Protein AF-A0A965M4P5-F1 (afdb_monomer)

pLDDT: mean 95.64, std 4.17, range [70.38, 98.44]

Sequence (67 aa):
ADGGFISTNGAEHPMREDVAGSFLCYFAVKYRQSRISGDLVSKITKAMPARMAYFESQKLDFRPCVK

Foldseek 3Di:
DLPDAPDPVCVVVVVPVRLVVLVVLLCCLPAPVVVDDPVSNVSSCNRPVPSNVVVVVVPDDPPPVHD

Mean predicted aligned error: 2.5 Å

Radius of gyration: 11.91 Å; Cα contacts (8 Å, |Δi|>4): 53; chains: 1; bounding box: 29×27×27 Å

Solvent-accessible surface area (backbone atoms only — not comparable to full-atom values): 4089 Å² total; per-residue (Å²): 126,54,89,66,62,95,42,70,64,14,63,78,35,55,94,64,35,31,62,53,53,47,49,54,52,44,48,37,57,73,77,36,49,95,80,52,53,71,68,56,45,54,51,52,54,70,56,30,51,53,56,48,52,54,57,62,72,63,72,73,85,53,70,86,82,53,131

Secondary structure (DSSP, 8-state):
--SS-SSHHHHHSTTTHHHHHHHHHHHHHHH-GGGS-HHHHHHHHHH-HHHHHHHHHT----TTT--

Structure (mmCIF, N/CA/C/O backbone):
data_AF-A0A965M4P5-F1
#
_entry.id   AF-A0A965M4P5-F1
#
loop_
_atom_site.group_PDB
_atom_site.id
_atom_site.type_symbol
_atom_site.label_atom_id
_atom_site.label_alt_id
_atom_site.label_comp_id
_atom_site.label_asym_id
_atom_site.label_entity_id
_atom_site.label_seq_id
_atom_site.pdbx_PDB_ins_code
_atom_site.Cartn_x
_atom_site.Cartn_y
_atom_site.Cartn_z
_atom_site.occupancy
_atom_site.B_iso_or_equiv
_atom_site.auth_seq_id
_atom_site.auth_comp_id
_atom_site.auth_asym_id
_atom_site.auth_atom_id
_atom_site.pdbx_PDB_model_num
ATOM 1 N N . ALA A 1 1 ? 2.366 -3.105 -12.252 1.00 80.12 1 ALA A N 1
ATOM 2 C CA . ALA A 1 1 ? 3.256 -2.881 -11.092 1.00 80.12 1 ALA A CA 1
ATOM 3 C C . ALA A 1 1 ? 3.207 -1.401 -10.720 1.00 80.12 1 ALA A C 1
ATOM 5 O O . ALA A 1 1 ? 2.934 -0.604 -11.607 1.00 80.12 1 ALA A O 1
ATOM 6 N N . ASP A 1 2 ? 3.440 -1.040 -9.454 1.00 93.06 2 ASP A N 1
ATOM 7 C CA . ASP A 1 2 ? 3.237 0.332 -8.938 1.00 93.06 2 ASP A CA 1
ATOM 8 C C . ASP A 1 2 ? 4.321 1.349 -9.336 1.00 93.06 2 ASP A C 1
ATOM 10 O O . ASP A 1 2 ? 4.167 2.539 -9.093 1.00 93.06 2 ASP A O 1
ATOM 14 N N . GLY A 1 3 ? 5.422 0.907 -9.949 1.00 90.31 3 GLY A N 1
ATOM 15 C CA . GLY A 1 3 ? 6.459 1.804 -10.477 1.00 90.31 3 GLY A CA 1
ATOM 16 C C . GLY A 1 3 ? 7.318 2.512 -9.422 1.00 90.31 3 GLY A C 1
ATOM 17 O O . GLY A 1 3 ? 8.161 3.323 -9.790 1.00 90.31 3 GLY A O 1
ATOM 18 N N . GLY A 1 4 ? 7.143 2.201 -8.133 1.00 93.31 4 GLY A N 1
ATOM 19 C CA . GLY A 1 4 ? 7.920 2.788 -7.044 1.00 93.31 4 GLY A CA 1
ATOM 20 C C . GLY A 1 4 ? 7.847 2.004 -5.733 1.00 93.31 4 GLY A C 1
ATOM 21 O O . GLY A 1 4 ? 7.114 1.020 -5.598 1.00 93.31 4 GLY A O 1
ATOM 22 N N . PHE A 1 5 ? 8.612 2.473 -4.751 1.00 95.75 5 PHE A N 1
ATOM 23 C CA . PHE A 1 5 ? 8.758 1.857 -3.432 1.00 95.75 5 PHE A CA 1
ATOM 24 C C . PHE A 1 5 ? 8.004 2.655 -2.371 1.00 95.75 5 PHE A C 1
ATOM 26 O O . PHE A 1 5 ? 7.938 3.881 -2.435 1.00 95.75 5 PHE A O 1
ATOM 33 N N . ILE A 1 6 ? 7.460 1.962 -1.367 1.00 95.19 6 ILE A N 1
ATOM 34 C CA . ILE A 1 6 ? 6.762 2.617 -0.250 1.00 95.19 6 ILE A CA 1
ATOM 35 C C . ILE A 1 6 ? 7.736 3.203 0.790 1.00 95.19 6 ILE A C 1
ATOM 37 O O . ILE A 1 6 ? 7.346 4.021 1.621 1.00 95.19 6 ILE A O 1
ATOM 41 N N . SER A 1 7 ? 9.005 2.783 0.759 1.00 95.31 7 SER A N 1
ATOM 42 C CA . SER A 1 7 ? 10.057 3.236 1.670 1.00 95.31 7 SER A CA 1
ATOM 43 C C . SER A 1 7 ? 11.437 3.179 1.011 1.00 95.31 7 SER A C 1
ATOM 45 O O . SER A 1 7 ? 11.661 2.397 0.085 1.00 95.31 7 SER A O 1
ATOM 47 N N . THR A 1 8 ? 12.383 3.964 1.534 1.00 97.38 8 THR A N 1
ATOM 48 C CA . THR A 1 8 ? 13.793 3.925 1.111 1.00 97.38 8 THR A CA 1
ATOM 49 C C . THR A 1 8 ? 14.407 2.541 1.317 1.00 97.38 8 THR A C 1
ATOM 51 O O . THR A 1 8 ? 15.059 2.029 0.417 1.00 97.38 8 THR A O 1
ATOM 54 N N . ASN A 1 9 ? 14.112 1.881 2.444 1.00 9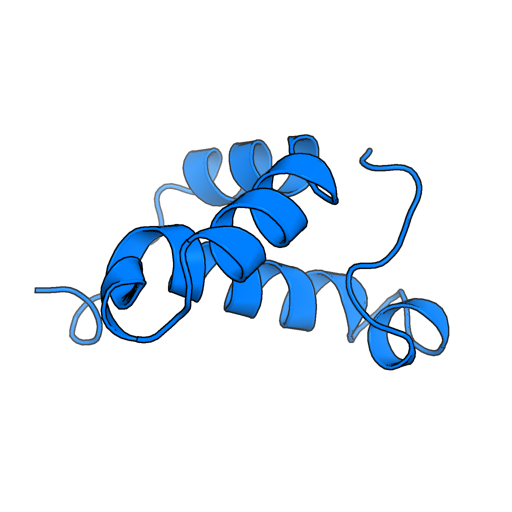5.94 9 ASN A N 1
ATOM 55 C CA . ASN A 1 9 ? 14.592 0.521 2.708 1.00 95.94 9 ASN A CA 1
ATOM 56 C C . ASN A 1 9 ? 14.083 -0.491 1.662 1.00 95.94 9 ASN A C 1
ATOM 58 O O . ASN A 1 9 ? 14.823 -1.381 1.253 1.00 95.94 9 ASN A O 1
ATOM 62 N N . GLY A 1 10 ? 12.838 -0.332 1.194 1.00 96.44 10 GLY A N 1
ATOM 63 C CA . GLY A 1 10 ? 12.293 -1.127 0.093 1.00 96.44 10 GLY A CA 1
ATOM 64 C C . GLY A 1 10 ? 13.031 -0.889 -1.225 1.00 96.44 10 GLY A C 1
ATOM 65 O O . GLY A 1 10 ? 13.283 -1.841 -1.953 1.00 96.44 10 GLY A O 1
ATOM 66 N N . ALA A 1 11 ? 13.426 0.356 -1.504 1.00 96.75 11 ALA A N 1
ATOM 67 C CA . ALA A 1 11 ? 14.187 0.704 -2.704 1.00 96.75 11 ALA A CA 1
ATOM 68 C C . ALA A 1 11 ? 15.626 0.164 -2.679 1.00 96.75 11 ALA A C 1
ATOM 70 O O . ALA A 1 11 ? 16.122 -0.296 -3.704 1.00 96.75 11 ALA A O 1
ATOM 71 N N . GLU A 1 12 ? 16.285 0.198 -1.519 1.00 98.12 12 GLU A N 1
ATOM 72 C CA . GLU A 1 12 ? 17.650 -0.315 -1.334 1.00 98.12 12 GLU A CA 1
ATOM 73 C C . GLU A 1 12 ? 17.703 -1.851 -1.327 1.00 98.12 12 GLU A C 1
ATOM 75 O O . GLU A 1 12 ? 18.691 -2.445 -1.759 1.00 98.12 12 GLU A O 1
ATOM 80 N N . HIS A 1 13 ? 16.623 -2.510 -0.893 1.00 96.69 13 HIS A N 1
ATOM 81 C CA . HIS A 1 13 ? 16.539 -3.969 -0.770 1.00 96.69 13 HIS A CA 1
ATOM 82 C C . HIS A 1 13 ? 15.278 -4.545 -1.451 1.00 96.69 13 HIS A C 1
ATOM 84 O O . HIS A 1 13 ? 14.474 -5.230 -0.804 1.00 96.69 13 HIS A O 1
ATOM 90 N N . PRO A 1 14 ? 15.094 -4.338 -2.768 1.00 95.00 14 PRO A N 1
ATOM 91 C CA . PRO A 1 14 ? 13.822 -4.574 -3.461 1.00 95.00 14 PRO A CA 1
ATOM 92 C C . PRO A 1 14 ? 13.358 -6.033 -3.439 1.00 95.00 14 PRO A C 1
ATOM 94 O O . PRO A 1 14 ? 12.164 -6.306 -3.363 1.00 95.00 14 PRO A O 1
ATOM 97 N N . MET A 1 15 ? 14.292 -6.986 -3.437 1.00 94.75 15 MET A N 1
ATOM 98 C CA . MET A 1 15 ? 13.975 -8.419 -3.459 1.00 94.75 15 MET A CA 1
ATOM 99 C C . MET A 1 15 ? 13.511 -8.978 -2.106 1.00 94.75 15 MET A C 1
ATOM 101 O O . MET A 1 15 ? 13.056 -10.118 -2.052 1.00 94.75 15 MET A O 1
ATOM 105 N N . ARG A 1 16 ? 13.641 -8.211 -1.014 1.00 94.19 16 ARG A N 1
ATOM 106 C CA . ARG A 1 16 ? 13.295 -8.670 0.341 1.00 94.19 16 ARG A CA 1
ATOM 107 C C . ARG A 1 16 ? 12.365 -7.707 1.074 1.00 94.19 16 ARG A C 1
ATOM 109 O O . ARG A 1 16 ? 11.366 -8.139 1.639 1.00 94.19 16 ARG A O 1
ATOM 116 N N . GLU A 1 17 ? 12.671 -6.415 1.048 1.00 97.62 17 GLU A N 1
ATOM 117 C CA . GLU A 1 17 ? 12.015 -5.418 1.900 1.00 97.62 17 GLU A CA 1
ATOM 118 C C . GLU A 1 17 ? 10.826 -4.731 1.224 1.00 97.62 17 GLU A C 1
ATOM 120 O O . GLU A 1 17 ? 9.917 -4.282 1.920 1.00 97.62 17 GLU A O 1
ATOM 125 N N . ASP A 1 18 ? 10.780 -4.665 -0.111 1.00 96.38 18 ASP A N 1
ATOM 126 C CA . ASP A 1 18 ? 9.682 -3.979 -0.802 1.00 96.38 18 ASP A CA 1
ATOM 127 C C . ASP A 1 18 ? 8.330 -4.654 -0.541 1.00 96.38 18 ASP A C 1
ATOM 129 O O . ASP A 1 18 ? 7.380 -4.009 -0.089 1.00 96.38 18 ASP A O 1
ATOM 133 N N . VAL A 1 19 ? 8.251 -5.973 -0.750 1.00 95.56 19 VAL A N 1
ATOM 134 C CA . VA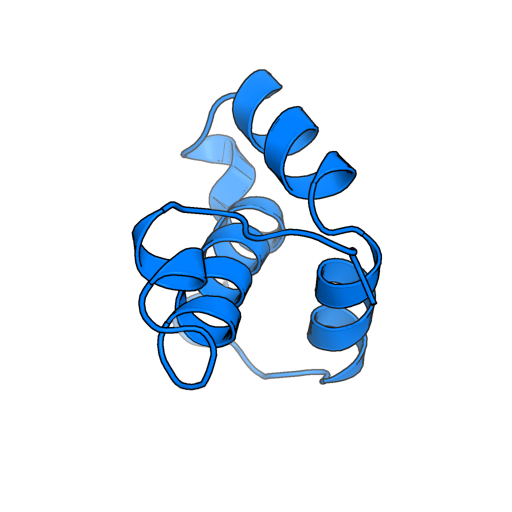L A 1 19 ? 7.032 -6.750 -0.479 1.00 95.56 19 VAL A CA 1
ATOM 135 C C . VAL A 1 19 ? 6.708 -6.747 1.014 1.00 95.56 19 VAL A C 1
ATOM 137 O O . VAL A 1 19 ? 5.550 -6.538 1.372 1.00 95.56 19 VAL A O 1
ATOM 140 N N . ALA A 1 20 ? 7.708 -6.918 1.887 1.00 96.69 20 ALA A N 1
ATOM 141 C CA . ALA A 1 20 ? 7.510 -6.939 3.337 1.00 96.69 20 ALA A CA 1
ATOM 142 C C . ALA A 1 20 ? 6.946 -5.606 3.864 1.00 96.69 20 ALA A C 1
ATOM 144 O O . ALA A 1 20 ? 5.935 -5.587 4.571 1.00 96.69 20 ALA A O 1
ATOM 145 N N . GLY A 1 21 ? 7.550 -4.483 3.467 1.00 97.25 21 GLY A N 1
ATOM 146 C CA . GLY A 1 21 ? 7.093 -3.146 3.839 1.00 97.25 21 GLY A CA 1
ATOM 147 C C . GLY A 1 21 ? 5.722 -2.816 3.250 1.00 97.25 21 GLY A C 1
ATOM 148 O O . GLY A 1 21 ? 4.842 -2.327 3.959 1.00 97.25 21 GLY A O 1
ATOM 149 N N . SER A 1 22 ? 5.503 -3.152 1.977 1.00 97.62 22 SER A N 1
ATOM 150 C CA . SER A 1 22 ? 4.209 -2.956 1.313 1.00 97.62 22 SER A CA 1
ATOM 151 C C . SER A 1 22 ? 3.096 -3.738 2.002 1.00 97.62 22 SER A C 1
ATOM 153 O O . SER A 1 22 ? 2.011 -3.204 2.228 1.00 97.62 22 SER A O 1
ATOM 155 N N . PHE A 1 23 ? 3.357 -4.984 2.395 1.00 97.50 23 PHE A N 1
ATOM 156 C CA . PHE A 1 23 ? 2.368 -5.808 3.080 1.00 97.50 23 PHE A CA 1
ATOM 157 C C . PHE A 1 23 ? 1.985 -5.234 4.446 1.00 97.50 23 PHE A C 1
ATOM 159 O O . PHE A 1 23 ? 0.802 -5.188 4.785 1.00 97.50 23 PHE A O 1
ATOM 166 N N . LEU A 1 24 ? 2.961 -4.730 5.209 1.00 96.88 24 LEU A N 1
ATOM 167 C CA . LEU A 1 24 ? 2.698 -4.069 6.487 1.00 96.88 24 LEU A CA 1
ATOM 168 C C . LEU A 1 24 ? 1.810 -2.828 6.307 1.00 96.88 24 LEU A C 1
ATOM 170 O O . LEU A 1 24 ? 0.843 -2.641 7.049 1.00 96.88 24 LEU A O 1
ATOM 174 N N . CYS A 1 25 ? 2.098 -2.003 5.299 1.00 97.88 25 CYS A N 1
ATOM 175 C CA . CYS A 1 25 ? 1.282 -0.837 4.968 1.00 97.88 25 CYS A CA 1
ATOM 176 C C . CYS A 1 25 ? -0.139 -1.226 4.522 1.00 97.88 25 CYS A C 1
ATOM 178 O O . CYS A 1 25 ? -1.104 -0.609 4.977 1.00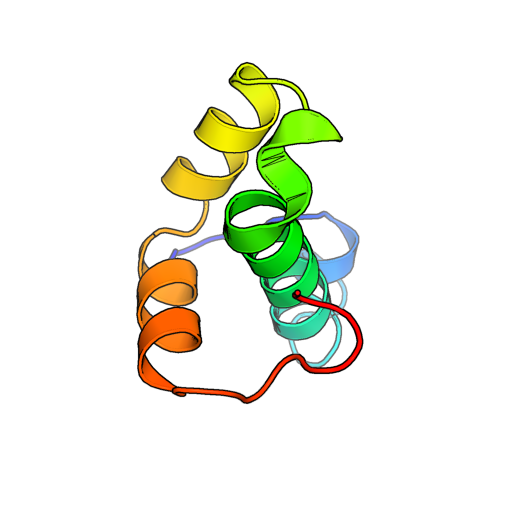 97.88 25 CYS A O 1
ATOM 180 N N . TYR A 1 26 ? -0.290 -2.268 3.698 1.00 98.06 26 TYR A N 1
ATOM 181 C CA . TYR A 1 26 ? -1.595 -2.825 3.324 1.00 98.06 26 TYR A CA 1
ATOM 182 C C . TYR A 1 26 ? -2.380 -3.287 4.554 1.00 98.06 26 TYR A C 1
ATOM 184 O O . TYR A 1 26 ? -3.533 -2.894 4.734 1.00 98.06 26 TYR A O 1
ATOM 192 N N . PHE A 1 27 ? -1.747 -4.056 5.442 1.00 97.81 27 PHE A N 1
ATOM 193 C CA . PHE A 1 27 ? -2.372 -4.537 6.670 1.00 97.81 27 PHE A CA 1
ATOM 194 C C . PHE A 1 27 ? -2.841 -3.374 7.554 1.00 97.81 27 PHE A C 1
ATOM 196 O O . PHE A 1 27 ? -3.960 -3.397 8.074 1.00 97.81 27 PHE A O 1
ATOM 203 N N . ALA A 1 28 ? -2.019 -2.328 7.679 1.00 97.62 28 ALA A N 1
ATOM 204 C CA . ALA A 1 28 ? -2.372 -1.130 8.428 1.00 97.62 28 ALA A CA 1
ATOM 205 C C . ALA A 1 28 ? -3.603 -0.424 7.833 1.00 97.62 28 ALA A C 1
ATOM 207 O O . ALA A 1 28 ? -4.552 -0.121 8.558 1.00 97.62 28 ALA A O 1
ATOM 208 N N . VAL A 1 29 ? -3.625 -0.232 6.510 1.00 98.00 29 VAL A N 1
ATOM 209 C CA . VAL A 1 29 ? -4.751 0.379 5.789 1.00 98.00 29 VAL A CA 1
ATOM 210 C C . VAL A 1 29 ? -6.010 -0.481 5.823 1.00 98.00 29 VAL A C 1
ATOM 212 O O . VAL A 1 29 ? -7.100 0.074 5.848 1.00 98.00 29 VAL A O 1
ATOM 215 N N . LYS A 1 30 ? -5.913 -1.809 5.810 1.00 96.94 30 LYS A N 1
ATOM 216 C CA . LYS A 1 30 ? -7.094 -2.679 5.762 1.00 96.94 30 LYS A CA 1
ATOM 217 C C . LYS A 1 30 ? -7.697 -2.928 7.143 1.00 96.94 30 LYS A C 1
ATOM 219 O O . LYS A 1 30 ? -8.913 -2.887 7.295 1.00 96.94 30 LYS A O 1
ATOM 224 N N . TYR A 1 31 ? -6.859 -3.172 8.148 1.00 96.69 31 TYR A N 1
ATOM 225 C CA . TYR A 1 31 ? -7.302 -3.728 9.432 1.00 96.69 31 TYR A CA 1
ATOM 226 C C . TYR A 1 31 ? -6.956 -2.874 10.650 1.00 96.69 31 TYR A C 1
ATOM 228 O O . TYR A 1 31 ? -7.329 -3.228 11.774 1.00 96.69 31 TYR A O 1
ATOM 236 N N . ARG A 1 32 ? -6.210 -1.777 10.470 1.00 96.12 32 ARG A N 1
ATOM 237 C CA . ARG A 1 32 ? -5.750 -0.898 11.557 1.00 96.12 32 ARG A CA 1
ATOM 238 C C . ARG A 1 32 ? -5.835 0.586 11.199 1.00 96.12 32 ARG A C 1
ATOM 240 O O . ARG A 1 32 ? -5.042 1.371 11.711 1.00 96.12 32 ARG A O 1
ATOM 247 N N . GLN A 1 33 ? -6.819 0.992 10.391 1.00 95.56 33 GLN A N 1
ATOM 248 C CA . GLN A 1 33 ? -6.988 2.402 10.005 1.00 95.56 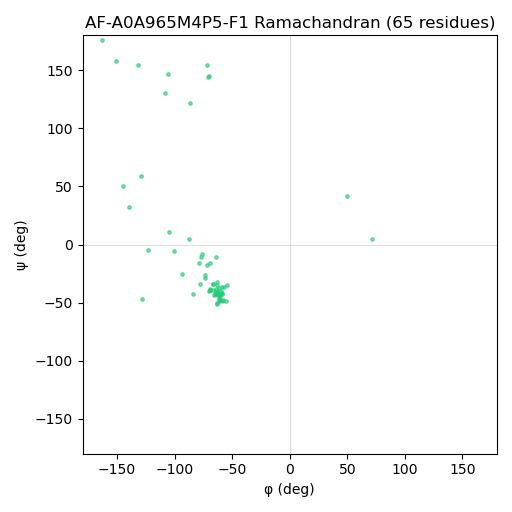33 GLN A CA 1
ATOM 249 C C . GLN A 1 33 ? -7.077 3.342 11.211 1.00 95.56 33 GLN A C 1
ATOM 251 O O . GLN A 1 33 ? -6.519 4.426 11.168 1.00 95.56 33 GLN A O 1
ATOM 256 N N . SER A 1 34 ? -7.676 2.907 12.325 1.00 95.38 34 SER A N 1
ATOM 257 C CA . SER A 1 34 ? -7.749 3.694 13.568 1.00 95.38 34 SER A CA 1
ATOM 258 C C . SER A 1 34 ? -6.393 3.984 14.230 1.00 95.38 34 SER A C 1
ATOM 260 O O . SER A 1 34 ? -6.329 4.770 15.172 1.00 95.38 34 SER A O 1
ATOM 262 N N . ARG A 1 35 ? -5.306 3.342 13.783 1.00 96.50 35 ARG A N 1
ATOM 263 C CA . ARG A 1 35 ? -3.940 3.518 14.305 1.00 96.50 35 ARG A CA 1
ATOM 264 C C . ARG A 1 35 ? -3.072 4.422 13.430 1.00 96.50 35 ARG A C 1
ATOM 266 O O . ARG A 1 35 ? -1.940 4.696 13.816 1.00 96.50 35 ARG A O 1
ATOM 273 N N . ILE A 1 36 ? -3.570 4.860 12.274 1.00 97.44 36 ILE A N 1
ATOM 274 C CA . ILE A 1 36 ? -2.847 5.704 11.317 1.00 97.44 36 ILE A CA 1
ATOM 275 C C . ILE A 1 36 ? -3.717 6.887 10.880 1.00 97.44 36 ILE A C 1
ATOM 277 O O . ILE A 1 36 ? -4.939 6.827 10.941 1.00 97.44 36 ILE A O 1
ATOM 281 N N . SER A 1 37 ? -3.101 7.991 10.455 1.00 98.12 37 SER A N 1
ATOM 282 C CA . SER A 1 37 ? -3.858 9.161 9.997 1.00 98.12 37 SER A CA 1
ATOM 283 C C . SER A 1 37 ? -4.517 8.918 8.634 1.00 98.12 37 SER A C 1
ATOM 285 O O . SER A 1 37 ? -4.017 8.139 7.817 1.00 98.12 37 SER A O 1
ATOM 287 N N . GLY A 1 38 ? -5.607 9.639 8.349 1.00 98.12 38 GLY A N 1
ATOM 288 C CA . GLY A 1 38 ? -6.260 9.608 7.032 1.00 98.12 38 GLY A CA 1
ATOM 289 C C . GLY A 1 38 ? -5.310 9.999 5.893 1.00 98.12 38 GLY A C 1
ATOM 290 O O . GLY A 1 38 ? -5.313 9.373 4.834 1.00 98.12 38 GLY A O 1
ATOM 291 N N . ASP A 1 39 ? -4.414 10.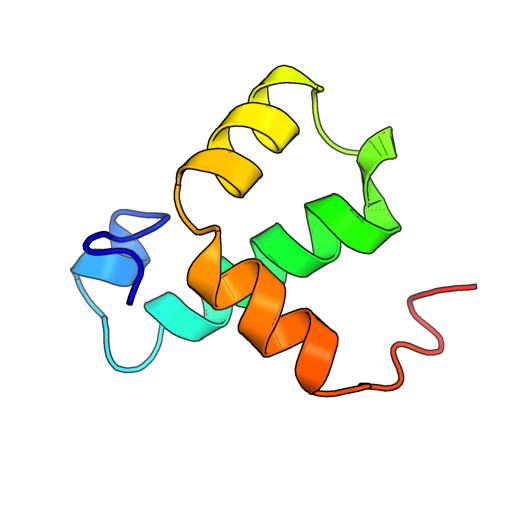956 6.142 1.00 98.25 39 ASP A N 1
ATOM 292 C CA . ASP A 1 39 ? -3.368 11.340 5.191 1.00 98.25 39 ASP A CA 1
ATOM 293 C C . ASP A 1 39 ? -2.412 10.186 4.886 1.00 98.25 39 ASP A C 1
ATOM 295 O O . ASP A 1 39 ? -2.027 9.988 3.732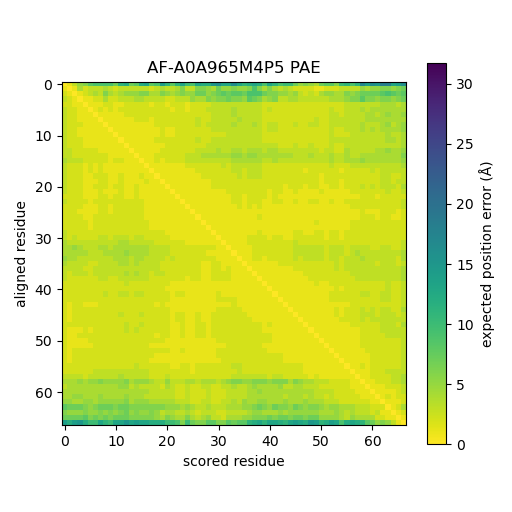 1.00 98.25 39 ASP A O 1
ATOM 299 N N . LEU A 1 40 ? -2.036 9.399 5.899 1.00 97.88 40 LEU A N 1
ATOM 300 C CA . LEU A 1 40 ? -1.169 8.241 5.706 1.00 97.88 40 LEU A CA 1
ATOM 301 C C . LEU A 1 40 ? -1.888 7.132 4.928 1.00 97.88 40 LEU A C 1
ATOM 303 O O . LEU A 1 40 ? -1.295 6.552 4.022 1.00 97.88 40 LEU A O 1
ATOM 307 N N . VAL A 1 41 ? -3.176 6.900 5.198 1.00 98.44 41 VAL A N 1
ATOM 308 C CA . VAL A 1 41 ? -4.014 5.990 4.395 1.00 98.44 41 VAL A CA 1
ATOM 309 C C . VAL A 1 41 ? -4.040 6.428 2.927 1.00 98.44 41 VAL A C 1
ATOM 311 O O . VAL A 1 41 ? -3.806 5.616 2.031 1.00 98.44 41 VAL A O 1
ATOM 314 N N . SER A 1 42 ? -4.276 7.717 2.669 1.00 98.12 42 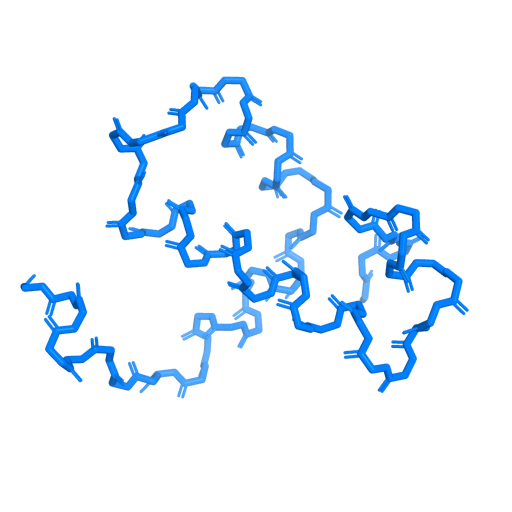SER A N 1
ATOM 315 C CA . SER A 1 42 ? -4.309 8.290 1.317 1.00 98.12 42 SE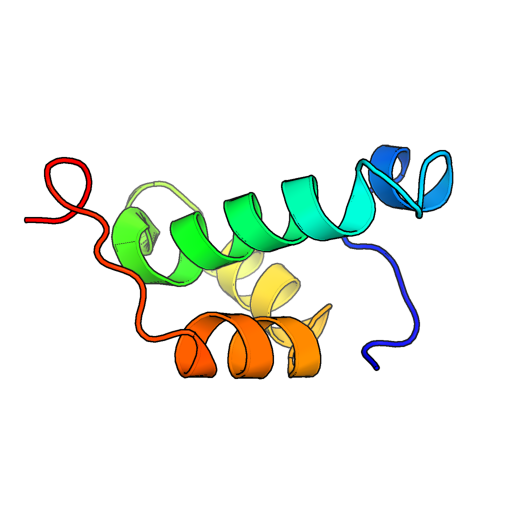R A CA 1
ATOM 316 C C . SER A 1 42 ? -2.962 8.149 0.602 1.00 98.12 42 SER A C 1
ATOM 318 O O . SER A 1 42 ? -2.912 7.726 -0.552 1.00 98.12 42 SER A O 1
ATOM 320 N N . LYS A 1 43 ? -1.848 8.425 1.292 1.00 97.50 43 LYS A N 1
ATOM 321 C CA . LYS A 1 43 ? -0.497 8.234 0.740 1.00 97.50 43 LYS A CA 1
ATOM 322 C C . LYS A 1 43 ? -0.240 6.777 0.365 1.00 97.50 43 LYS A C 1
ATOM 324 O O . LYS A 1 43 ? 0.198 6.517 -0.749 1.00 97.50 43 LYS A O 1
ATOM 329 N N . ILE A 1 44 ? -0.551 5.836 1.256 1.00 97.88 44 ILE A N 1
ATOM 330 C CA . ILE A 1 44 ? -0.326 4.404 1.024 1.00 97.88 44 ILE A CA 1
ATOM 331 C C . ILE A 1 44 ? -1.164 3.895 -0.156 1.00 97.88 44 ILE A C 1
ATOM 333 O O . ILE A 1 44 ? -0.634 3.269 -1.071 1.00 97.88 44 ILE A O 1
ATOM 337 N N . THR A 1 45 ? -2.466 4.188 -0.156 1.00 97.44 45 THR A N 1
ATOM 338 C CA . THR A 1 45 ? -3.395 3.717 -1.199 1.00 97.44 45 THR A CA 1
ATOM 339 C C . THR A 1 45 ? -3.047 4.260 -2.584 1.00 97.44 45 THR A C 1
ATOM 341 O O . THR A 1 45 ? -3.184 3.534 -3.566 1.00 97.44 45 THR A O 1
ATOM 344 N N . LYS A 1 46 ? -2.543 5.498 -2.672 1.00 96.88 46 LYS A N 1
ATOM 345 C CA . LYS A 1 46 ? -2.080 6.101 -3.933 1.00 96.88 46 LYS A CA 1
ATOM 346 C C . LYS A 1 46 ? -0.702 5.612 -4.374 1.00 96.88 46 LYS A C 1
ATOM 348 O O . LYS A 1 46 ? -0.465 5.513 -5.571 1.00 96.88 46 LYS A O 1
ATOM 353 N N . ALA A 1 47 ? 0.200 5.333 -3.436 1.00 96.81 47 ALA A N 1
ATOM 354 C CA . ALA A 1 47 ? 1.569 4.929 -3.751 1.00 96.81 47 ALA A CA 1
ATOM 355 C C . ALA A 1 47 ? 1.669 3.493 -4.282 1.00 96.81 47 ALA A C 1
ATOM 357 O O . ALA A 1 47 ? 2.630 3.171 -4.978 1.00 96.81 47 ALA A O 1
ATOM 358 N N . MET A 1 48 ? 0.721 2.615 -3.932 1.00 96.94 48 MET A N 1
ATOM 359 C CA . MET A 1 48 ? 0.813 1.201 -4.301 1.00 96.94 48 MET A CA 1
ATOM 360 C C . MET A 1 48 ? -0.519 0.488 -4.629 1.00 96.94 48 MET A C 1
ATOM 362 O O . MET A 1 48 ? -0.794 -0.587 -4.085 1.00 96.94 48 MET A O 1
ATOM 366 N N . PRO A 1 49 ? -1.379 1.048 -5.500 1.00 97.62 49 PRO A N 1
ATOM 367 C CA . PRO A 1 49 ? -2.702 0.485 -5.785 1.00 97.62 49 PRO A CA 1
ATOM 368 C C . PRO A 1 49 ? -2.670 -0.955 -6.332 1.00 97.62 49 PRO A C 1
ATOM 370 O O . PRO A 1 49 ? -3.531 -1.761 -5.976 1.00 97.62 49 PRO A O 1
ATOM 373 N N . ALA A 1 50 ? -1.684 -1.321 -7.156 1.00 97.81 50 ALA A N 1
ATOM 374 C CA . ALA A 1 50 ? -1.568 -2.670 -7.705 1.00 97.81 50 ALA A CA 1
ATOM 375 C C . ALA A 1 50 ? -1.174 -3.690 -6.629 1.00 97.81 50 ALA A C 1
ATOM 377 O O . ALA A 1 50 ? -1.734 -4.786 -6.599 1.00 97.81 50 ALA A O 1
ATOM 378 N N . ARG A 1 51 ? -0.257 -3.341 -5.714 1.00 97.31 51 ARG A N 1
ATOM 379 C CA . ARG A 1 51 ? 0.073 -4.209 -4.572 1.00 97.31 51 ARG A CA 1
ATOM 380 C C . ARG A 1 51 ? -1.091 -4.354 -3.601 1.00 97.31 51 ARG A C 1
ATOM 382 O O . ARG A 1 51 ? -1.340 -5.465 -3.149 1.00 97.31 51 ARG A O 1
ATOM 389 N N . MET A 1 52 ? -1.851 -3.288 -3.340 1.00 97.94 52 MET A N 1
ATOM 390 C CA . MET A 1 52 ? -3.083 -3.379 -2.542 1.00 97.94 52 MET A CA 1
ATOM 391 C C . MET A 1 52 ? -4.052 -4.413 -3.139 1.00 97.94 52 MET A C 1
ATOM 393 O O . MET A 1 52 ? -4.526 -5.294 -2.425 1.00 97.94 52 MET A O 1
ATOM 397 N N . ALA A 1 53 ? -4.292 -4.348 -4.455 1.00 97.88 53 ALA A N 1
ATOM 398 C CA . ALA A 1 53 ? -5.145 -5.309 -5.155 1.00 97.88 53 ALA A CA 1
ATOM 399 C C . ALA A 1 53 ? -4.583 -6.741 -5.109 1.00 97.88 53 ALA A C 1
ATOM 401 O O . ALA A 1 53 ? -5.328 -7.690 -4.870 1.00 97.88 53 ALA A O 1
ATOM 402 N N . TYR A 1 54 ? -3.269 -6.897 -5.291 1.00 97.44 54 TYR A N 1
ATOM 403 C CA . TYR A 1 54 ? -2.599 -8.193 -5.209 1.00 97.44 54 TYR A CA 1
ATOM 404 C C . TYR A 1 54 ? -2.718 -8.831 -3.819 1.00 97.44 54 TYR A C 1
ATOM 406 O O . TYR A 1 54 ? -2.992 -10.024 -3.720 1.00 97.44 54 TYR A O 1
ATOM 414 N N . PHE A 1 55 ? -2.533 -8.066 -2.740 1.00 97.38 55 PHE A N 1
ATOM 415 C CA . PHE A 1 55 ? -2.653 -8.597 -1.380 1.00 97.38 55 PHE A CA 1
ATOM 416 C C . PHE A 1 55 ? -4.095 -8.956 -1.021 1.00 97.38 55 PHE A C 1
ATOM 418 O O . PHE A 1 55 ? -4.323 -9.993 -0.398 1.00 97.38 55 PHE A O 1
ATOM 425 N N . GLU A 1 56 ? -5.069 -8.156 -1.462 1.00 96.44 56 GLU A N 1
ATOM 426 C CA . GLU A 1 56 ? -6.490 -8.481 -1.305 1.00 96.44 56 GLU A CA 1
ATOM 427 C C . GLU A 1 56 ? -6.838 -9.804 -2.013 1.00 96.44 56 GLU A C 1
ATOM 429 O O . GLU A 1 56 ? -7.552 -10.642 -1.458 1.00 96.44 56 GLU A O 1
ATOM 434 N N . SER A 1 57 ? -6.279 -10.051 -3.205 1.00 97.81 57 SER A N 1
ATOM 435 C CA . SER A 1 57 ? -6.563 -11.271 -3.969 1.00 97.81 57 SER A CA 1
ATOM 436 C C . SER A 1 57 ? -5.996 -12.549 -3.346 1.00 97.81 57 SER A C 1
ATOM 438 O O . SER A 1 57 ? -6.431 -13.635 -3.725 1.00 97.81 57 SER A O 1
ATOM 440 N N . GLN A 1 58 ? -5.052 -12.451 -2.401 1.00 96.62 58 GLN A N 1
ATOM 441 C CA . GLN A 1 58 ? -4.457 -13.624 -1.748 1.00 96.62 58 GLN A CA 1
ATOM 442 C C . GLN A 1 58 ? -5.412 -14.326 -0.771 1.00 96.62 58 GLN A C 1
ATOM 444 O O . GLN A 1 58 ? -5.161 -15.472 -0.412 1.00 96.62 58 GLN A O 1
ATOM 449 N N . LYS A 1 59 ? -6.496 -13.662 -0.333 1.00 92.94 59 LYS A N 1
ATOM 450 C CA . LYS A 1 59 ? -7.498 -14.221 0.602 1.00 92.94 59 LYS A CA 1
ATOM 451 C C . LYS A 1 59 ? -6.877 -14.859 1.859 1.00 92.94 59 LYS A C 1
ATOM 453 O O . LYS A 1 59 ? -7.286 -15.934 2.291 1.00 92.94 59 LYS A O 1
ATOM 458 N N . LEU A 1 60 ? -5.868 -14.199 2.426 1.00 93.75 60 LEU A N 1
ATOM 459 C CA . LEU A 1 60 ? -5.135 -14.682 3.599 1.00 93.75 60 LEU A CA 1
ATOM 460 C C . LEU A 1 60 ? -5.997 -14.624 4.867 1.00 93.75 60 LEU A C 1
ATOM 462 O O . LEU A 1 60 ? -6.772 -13.686 5.060 1.00 93.75 60 LEU A O 1
ATOM 466 N N . ASP A 1 61 ? -5.805 -15.599 5.755 1.00 94.81 61 ASP A N 1
ATOM 467 C CA . ASP A 1 61 ? -6.373 -15.582 7.102 1.00 94.81 61 ASP A CA 1
ATOM 468 C C . ASP A 1 61 ? -5.443 -14.824 8.055 1.00 94.81 61 ASP A C 1
ATOM 470 O O . ASP A 1 61 ? -4.277 -15.178 8.227 1.00 94.81 61 ASP A O 1
ATOM 474 N N . PHE A 1 62 ? -5.969 -13.771 8.674 1.00 94.12 62 PHE A N 1
ATOM 475 C CA . PHE A 1 62 ? -5.223 -12.897 9.575 1.00 94.12 62 PHE A CA 1
ATOM 476 C C . PHE A 1 62 ? -5.559 -13.116 11.049 1.00 94.12 62 PHE A C 1
ATOM 478 O O . PHE A 1 62 ? -5.181 -12.298 11.889 1.00 94.12 62 PHE A O 1
ATOM 485 N N . ARG A 1 63 ? -6.283 -14.177 11.405 1.00 95.19 63 AR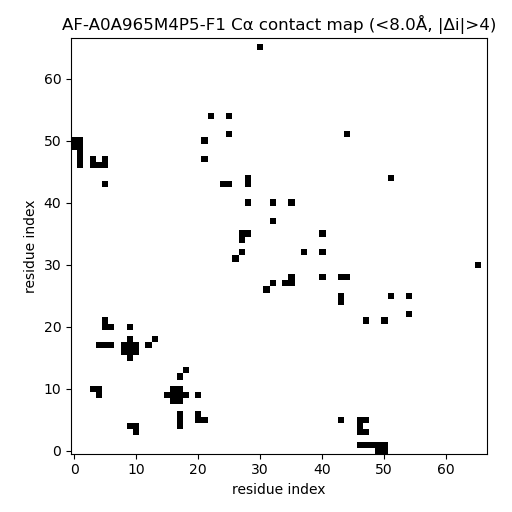G A N 1
ATOM 486 C CA . ARG A 1 63 ? -6.542 -14.498 12.812 1.00 95.19 63 ARG A CA 1
ATOM 487 C C . ARG A 1 63 ? -5.255 -14.990 13.492 1.00 95.19 63 ARG A C 1
ATOM 489 O O . ARG A 1 63 ? -4.451 -15.670 12.861 1.00 95.19 63 ARG A O 1
ATOM 496 N N . PRO A 1 64 ? -5.034 -14.651 14.774 1.00 93.12 64 PRO A N 1
ATOM 497 C CA . PRO A 1 64 ? -5.914 -13.890 15.670 1.00 93.12 64 PRO A CA 1
ATOM 498 C C . PRO A 1 64 ? -5.730 -12.363 15.582 1.00 93.12 64 PRO A C 1
ATOM 500 O O . PRO A 1 64 ? -6.312 -11.620 16.372 1.00 93.12 64 PRO A O 1
ATOM 503 N N . CYS A 1 65 ? -4.894 -11.870 14.666 1.00 89.94 65 CYS A N 1
ATOM 504 C CA . CYS A 1 65 ? -4.575 -10.449 14.555 1.00 89.94 65 CYS A CA 1
ATOM 505 C C . CYS A 1 65 ? -5.789 -9.619 14.125 1.00 89.94 65 CYS A C 1
ATOM 507 O O . CYS A 1 65 ? -5.935 -8.485 14.563 1.00 89.94 65 CYS A O 1
ATOM 509 N N . VAL A 1 66 ? -6.679 -10.140 13.291 1.00 89.44 66 VAL A N 1
ATOM 510 C CA . VAL A 1 66 ? -7.930 -9.464 12.919 1.00 89.44 66 VAL A CA 1
ATOM 511 C C . VAL A 1 66 ? -9.088 -10.200 13.587 1.00 89.44 66 VAL A C 1
ATOM 513 O O . VAL A 1 66 ? -9.124 -11.429 13.556 1.00 89.44 66 VAL A O 1
ATOM 516 N N . LYS A 1 67 ? -9.963 -9.439 14.254 1.00 70.38 67 LYS A N 1
ATOM 517 C CA . LYS A 1 67 ? -11.184 -9.942 14.894 1.00 70.38 67 LYS A CA 1
ATOM 518 C C . LYS A 1 67 ? -12.343 -9.894 13.916 1.00 70.38 67 LYS A C 1
ATOM 520 O O . LYS A 1 67 ? -12.406 -8.886 13.178 1.00 70.38 67 LYS A O 1
#